Protein AF-A0A7C6DCY8-F1 (afdb_monomer)

Nearest PDB structures (foldseek):
  7qby-assembly1_A  TM=5.948E-01  e=2.430E+00  Homo sapiens
  4ttw-assembly1_A-2  TM=3.323E-01  e=8.206E-01  Chlamydomonas rein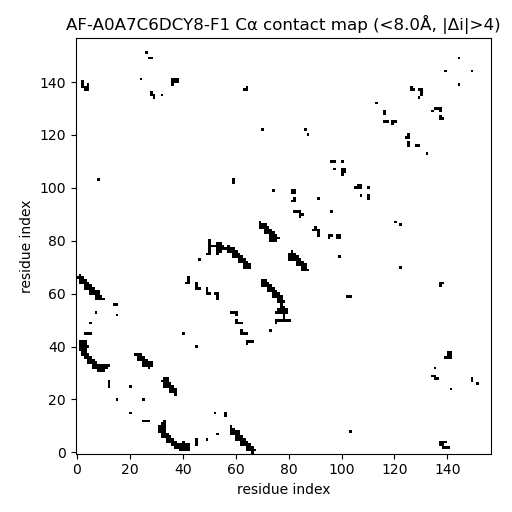hardtii
  4gfc-assembly1_B  TM=2.917E-01  e=1.109E+00  Caenorhabditis elegans
  4x6e-assembly1_A  TM=3.033E-01  e=2.430E+00  Homo sapiens
  5j1a-assembly1_A  TM=3.215E-01  e=2.742E+00  Homo sapiens

pLDDT: mean 82.47, std 14.05, range [31.89, 96.62]

Radius of gyration: 14.74 Å; Cα contacts (8 Å, |Δi|>4): 276; chains: 1; bounding box: 44×33×32 Å

Solvent-accessible surface area (backbone atoms only — not comparable to full-atom values): 8798 Å² total; per-residue (Å²): 131,38,51,14,32,36,36,30,46,79,43,54,76,83,65,54,54,68,76,54,63,76,74,30,52,73,47,74,66,43,94,46,27,26,31,42,33,35,88,73,26,43,68,65,52,42,54,52,50,34,26,53,47,6,40,75,62,65,30,47,19,43,31,30,29,42,40,102,87,46,39,37,42,35,32,18,37,65,50,37,78,64,31,63,40,43,63,99,47,98,70,67,49,71,69,31,52,52,51,51,31,60,74,67,72,42,64,74,80,48,52,63,57,55,51,58,47,73,69,48,84,50,64,69,62,34,49,53,54,48,22,64,72,71,59,39,83,58,80,61,48,79,64,57,45,61,76,69,64,59,85,80,76,83,79,81,129

Mean predicted aligned error: 6.25 Å

Sequence (157 aa):
MGAGIIHVYKASITDIPKEFRKRHFICKSSDDWVTLVDSFFTNLETQYYALRLSEIIDKPVLSFASTDRKSYLQMCEAGRRIAYIYYNAYSVTRRKLQLMLDKLEIDQSELKRLYRLLECEDVLKLTRMLEEFFGIPLIMDKQMYFDRGFKYRKIDY

Secondary structure (DSSP, 8-state):
--EEEEEEET--GGGS-HHHHTTSEEEEEETTEEEEEETT--HHHHHHHHHHHHHHH-S-EEEEEEETTEEEEEEEETTEEEEEEETTB----HHHHHHHHHHTT--GGGHHHHHHHHT---HHHHHHHHHHHHTS-SS--HHHHHHTT--------

Foldseek 3Di:
DKWKKKKWFQDDPVLFDVVQVVQFDWDAFDDGIIMTGDPDDDPVNNVQCQLVRQQSSQTKMWMWMDDPVWIKIWIYHNSDTLFIGIQPDPDTDLNSLCVVCVRNVHDPVCSVVLVVLSVDNDPVSSQVVVCVVSVGHRGDHPVRCVVVPRDDDPPDD

Structure (mmCIF, N/CA/C/O backbone):
data_AF-A0A7C6DCY8-F1
#
_entry.id   AF-A0A7C6DCY8-F1
#
loop_
_atom_site.group_PDB
_atom_site.id
_atom_site.type_symbol
_atom_site.label_atom_id
_atom_site.label_alt_id
_atom_site.label_comp_id
_atom_site.label_asym_id
_atom_site.label_entity_id
_atom_site.label_seq_id
_atom_site.pdbx_PDB_ins_code
_atom_site.Cartn_x
_atom_site.Cartn_y
_atom_site.Cartn_z
_atom_site.occupancy
_atom_site.B_iso_or_equiv
_atom_site.auth_seq_id
_atom_site.auth_comp_id
_atom_site.auth_asym_id
_atom_site.auth_atom_id
_atom_site.pdbx_PDB_model_num
ATOM 1 N N . MET A 1 1 ? -3.361 -2.006 -20.861 1.00 46.06 1 MET A N 1
ATOM 2 C CA . MET A 1 1 ? -4.330 -1.754 -19.764 1.00 46.06 1 MET A CA 1
ATOM 3 C C . MET A 1 1 ? -3.528 -1.665 -18.479 1.00 46.06 1 MET A C 1
ATOM 5 O O . MET A 1 1 ? -2.591 -2.436 -18.344 1.00 46.06 1 MET A O 1
ATOM 9 N N . GLY A 1 2 ? -3.812 -0.694 -17.607 1.00 55.41 2 GLY A N 1
ATOM 10 C CA . GLY A 1 2 ? -3.139 -0.593 -16.308 1.00 55.41 2 GLY A CA 1
ATOM 11 C C . GLY A 1 2 ? -3.881 -1.416 -15.263 1.00 55.41 2 GLY A C 1
ATOM 12 O O . GLY A 1 2 ? -5.105 -1.490 -15.321 1.00 55.41 2 GLY A O 1
ATOM 13 N N . ALA A 1 3 ? -3.149 -2.035 -14.343 1.00 68.19 3 ALA A N 1
ATOM 14 C CA . ALA A 1 3 ? -3.724 -2.677 -13.167 1.00 68.19 3 ALA A CA 1
ATOM 15 C C . ALA A 1 3 ? -3.390 -1.819 -11.945 1.00 68.19 3 ALA A C 1
ATOM 17 O O . ALA A 1 3 ? -2.232 -1.433 -11.748 1.00 68.19 3 ALA A O 1
ATOM 18 N N . GLY A 1 4 ? -4.411 -1.496 -11.155 1.00 81.38 4 GLY A N 1
ATOM 19 C CA . GLY A 1 4 ? -4.281 -0.759 -9.905 1.00 81.38 4 GLY A CA 1
ATOM 20 C C . GLY A 1 4 ? -4.811 -1.577 -8.739 1.00 81.38 4 GLY A C 1
ATOM 21 O O . GLY A 1 4 ? -5.718 -2.392 -8.896 1.00 81.38 4 GLY A O 1
ATOM 22 N N . ILE A 1 5 ? -4.247 -1.348 -7.562 1.00 89.38 5 ILE A N 1
ATOM 23 C CA . ILE A 1 5 ? -4.677 -1.991 -6.329 1.00 89.38 5 ILE A CA 1
ATOM 24 C C . ILE A 1 5 ? -4.515 -1.031 -5.156 1.00 89.38 5 ILE A C 1
ATOM 26 O O . ILE A 1 5 ? -3.596 -0.204 -5.115 1.00 89.38 5 ILE A O 1
ATOM 30 N N . ILE A 1 6 ? -5.438 -1.122 -4.204 1.00 93.56 6 ILE A N 1
ATOM 31 C CA . ILE A 1 6 ? -5.422 -0.317 -2.985 1.00 93.56 6 ILE A CA 1
ATOM 32 C C . ILE A 1 6 ? -5.503 -1.264 -1.797 1.00 93.56 6 ILE A C 1
ATOM 34 O O . ILE A 1 6 ? -6.399 -2.096 -1.721 1.00 93.56 6 ILE A O 1
ATOM 38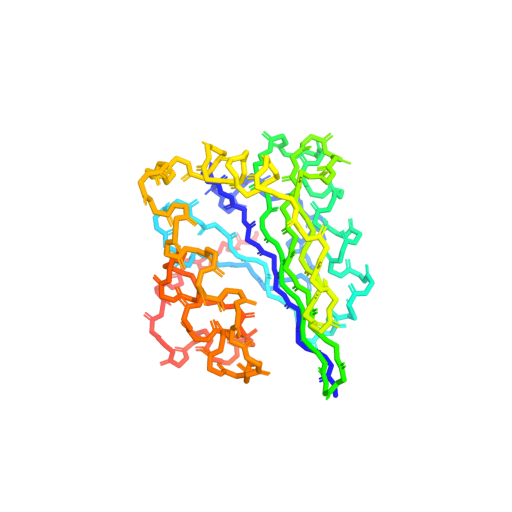 N N . HIS A 1 7 ? -4.596 -1.103 -0.849 1.00 94.75 7 HIS A N 1
ATOM 39 C CA . HIS A 1 7 ? -4.542 -1.841 0.399 1.00 94.75 7 HIS A CA 1
ATOM 40 C C . HIS A 1 7 ? -4.713 -0.889 1.570 1.00 94.75 7 HIS A C 1
ATOM 42 O O . HIS A 1 7 ? -4.116 0.184 1.615 1.00 94.75 7 HIS A O 1
ATOM 48 N N . VAL A 1 8 ? -5.506 -1.301 2.542 1.00 96.00 8 VAL A N 1
ATOM 49 C CA . VAL A 1 8 ? -5.764 -0.567 3.769 1.00 96.00 8 VAL A CA 1
ATOM 50 C C . VAL A 1 8 ? -5.200 -1.361 4.932 1.00 96.00 8 VAL A C 1
ATOM 52 O O . VAL A 1 8 ? -5.595 -2.511 5.141 1.00 96.00 8 VAL A O 1
ATOM 55 N N . TYR A 1 9 ? -4.293 -0.734 5.675 1.00 96.12 9 TYR A N 1
ATOM 56 C CA . TYR A 1 9 ? -3.625 -1.335 6.819 1.00 96.12 9 TYR A CA 1
ATOM 57 C C . TYR A 1 9 ? -4.491 -1.256 8.084 1.00 96.12 9 TYR A C 1
ATOM 59 O O . TYR A 1 9 ? -5.198 -0.272 8.313 1.00 96.12 9 TYR A O 1
ATOM 67 N N . LYS A 1 10 ? -4.446 -2.315 8.898 1.00 93.88 10 LYS A N 1
ATOM 68 C CA . LYS A 1 10 ? -5.237 -2.539 10.117 1.00 93.88 10 LYS A CA 1
ATOM 69 C C . LYS A 1 10 ? -6.724 -2.242 9.947 1.00 93.88 10 LYS A C 1
ATOM 71 O O . LYS A 1 10 ? -7.369 -1.661 10.824 1.00 93.88 10 LYS A O 1
ATOM 76 N N . ALA A 1 11 ? -7.283 -2.631 8.807 1.00 91.25 11 ALA A N 1
ATOM 77 C CA . ALA A 1 11 ? -8.694 -2.448 8.499 1.00 91.25 11 ALA A CA 1
ATOM 78 C C . ALA A 1 11 ? -9.483 -3.754 8.494 1.00 91.25 11 ALA A C 1
ATOM 80 O O . ALA A 1 11 ? -8.963 -4.841 8.255 1.00 91.25 11 ALA A O 1
ATOM 81 N N . SER A 1 12 ? -10.781 -3.616 8.725 1.00 89.38 12 SER A N 1
ATOM 82 C CA . SER A 1 12 ? -11.790 -4.627 8.458 1.00 89.38 12 SER A CA 1
ATOM 83 C C . SER A 1 12 ? -12.522 -4.293 7.154 1.00 89.38 12 SER A C 1
ATOM 85 O O . SER A 1 12 ? -12.620 -3.132 6.756 1.00 89.38 12 SER A O 1
ATOM 87 N N . ILE A 1 13 ? -13.088 -5.298 6.477 1.00 87.50 13 ILE A N 1
ATOM 88 C CA . ILE A 1 13 ? -13.892 -5.064 5.260 1.00 87.50 13 ILE A CA 1
ATOM 89 C C . ILE A 1 13 ? -15.075 -4.125 5.559 1.00 87.50 13 ILE A C 1
ATOM 91 O O . ILE A 1 13 ? -15.501 -3.354 4.697 1.00 87.50 13 ILE A O 1
ATOM 95 N N . THR A 1 14 ? -15.599 -4.167 6.787 1.00 89.00 14 THR A N 1
ATOM 96 C CA . THR A 1 14 ? -16.699 -3.310 7.236 1.00 89.00 14 THR A CA 1
ATOM 97 C C . THR A 1 14 ? -16.309 -1.843 7.391 1.00 89.00 14 THR A C 1
ATOM 99 O O . THR A 1 14 ? -17.194 -0.998 7.263 1.00 89.00 14 THR A O 1
ATOM 102 N N . ASP A 1 15 ? -15.019 -1.539 7.568 1.00 90.12 15 ASP A N 1
ATOM 103 C CA . ASP A 1 15 ? -14.512 -0.161 7.629 1.00 90.12 15 ASP A CA 1
ATOM 104 C C . ASP A 1 15 ? -14.586 0.527 6.260 1.00 90.12 15 ASP A C 1
ATOM 106 O O . ASP A 1 15 ? -14.642 1.752 6.174 1.00 90.12 15 ASP A O 1
ATOM 110 N N . ILE A 1 16 ? -14.605 -0.247 5.166 1.00 92.06 16 ILE A N 1
ATOM 111 C CA . ILE A 1 16 ? -14.609 0.317 3.819 1.00 92.06 16 ILE A CA 1
ATOM 112 C C . ILE A 1 16 ? -15.991 0.922 3.501 1.00 92.06 16 ILE A C 1
ATOM 114 O O . ILE A 1 16 ? -17.015 0.219 3.582 1.00 92.06 16 ILE A O 1
ATOM 118 N N . PRO A 1 17 ? -16.076 2.204 3.091 1.00 90.94 17 PRO A N 1
ATOM 119 C CA . PRO A 1 17 ? -17.356 2.853 2.830 1.00 90.94 17 PRO A CA 1
ATOM 120 C C . PRO A 1 17 ? -18.139 2.155 1.713 1.00 90.94 17 PRO A C 1
ATOM 122 O O . PRO A 1 17 ? -17.570 1.654 0.740 1.00 90.94 17 PRO A O 1
ATOM 125 N N . LYS A 1 18 ? -19.474 2.122 1.837 1.00 86.81 18 LYS A N 1
ATOM 126 C CA . LYS A 1 18 ? -20.359 1.390 0.906 1.00 86.81 18 LYS A CA 1
ATOM 127 C C . LYS A 1 18 ? -20.157 1.798 -0.558 1.00 86.81 18 LYS A C 1
ATOM 129 O O . LYS A 1 18 ? -20.273 0.952 -1.436 1.00 86.81 18 LYS A O 1
ATOM 134 N N . GLU A 1 19 ? -19.850 3.065 -0.826 1.00 86.38 19 GLU A N 1
ATOM 135 C CA . GLU A 1 19 ? -19.557 3.566 -2.177 1.00 86.38 19 GLU A CA 1
ATOM 136 C C . GLU A 1 19 ? -18.368 2.864 -2.847 1.00 86.38 19 GLU A C 1
ATOM 138 O O . GLU A 1 19 ? -18.437 2.564 -4.037 1.00 86.38 19 GLU A O 1
ATOM 143 N N . PHE A 1 20 ? -17.324 2.520 -2.086 1.00 85.06 20 PHE A N 1
ATOM 144 C CA . PHE A 1 20 ? -16.189 1.757 -2.594 1.00 85.06 20 PHE A CA 1
ATOM 145 C C . PHE A 1 20 ? -16.574 0.288 -2.784 1.00 85.06 20 PHE A C 1
ATOM 147 O O . PHE A 1 20 ? -16.259 -0.292 -3.818 1.00 85.06 20 PHE A O 1
ATOM 154 N N . ARG A 1 21 ? -17.340 -0.303 -1.860 1.00 79.88 21 ARG A N 1
ATOM 155 C CA . ARG A 1 21 ? -17.771 -1.713 -1.964 1.00 79.88 21 ARG A CA 1
ATOM 156 C C . ARG A 1 21 ? -18.653 -2.015 -3.176 1.00 79.88 21 ARG A C 1
ATOM 158 O O . ARG A 1 21 ? -18.681 -3.146 -3.638 1.00 79.88 21 ARG A O 1
ATOM 165 N N . LYS A 1 22 ? -19.378 -1.017 -3.690 1.00 78.69 22 LYS A N 1
ATOM 166 C CA . LYS A 1 22 ? -20.221 -1.167 -4.888 1.00 78.69 22 LYS A CA 1
ATOM 167 C C . LYS A 1 22 ? -19.428 -1.205 -6.194 1.00 78.69 22 LYS A C 1
ATOM 169 O O . LYS A 1 22 ? -19.943 -1.708 -7.186 1.00 78.69 22 LYS A O 1
ATOM 174 N N . ARG A 1 23 ? -18.234 -0.612 -6.208 1.00 75.25 23 ARG A N 1
ATOM 175 C CA . ARG A 1 23 ? -17.417 -0.443 -7.419 1.00 75.25 23 ARG A CA 1
ATOM 176 C C . ARG A 1 23 ? -16.272 -1.441 -7.492 1.00 75.25 23 ARG A C 1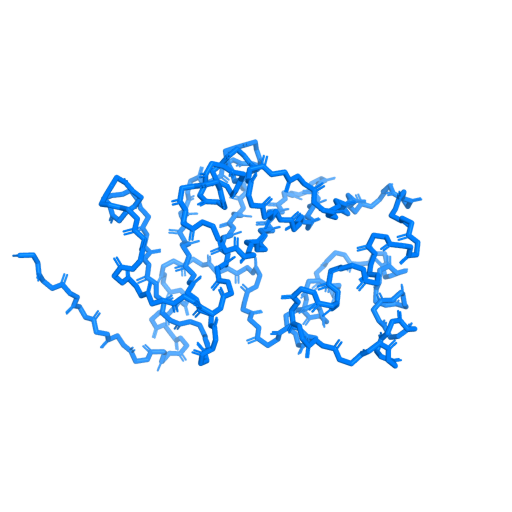
ATOM 178 O O . ARG A 1 23 ? -15.965 -1.925 -8.570 1.00 75.25 23 ARG A O 1
ATOM 185 N N . HIS A 1 24 ? -15.698 -1.777 -6.344 1.00 80.81 24 HIS A N 1
ATOM 186 C CA . HIS A 1 24 ? -14.474 -2.558 -6.265 1.00 80.81 24 HIS A CA 1
ATOM 187 C C . HIS A 1 24 ? -14.768 -3.951 -5.714 1.00 80.81 24 HIS A C 1
ATOM 189 O O . HIS A 1 24 ? -15.630 -4.132 -4.850 1.00 80.81 24 HIS A O 1
ATOM 195 N N . PHE A 1 25 ? -14.001 -4.935 -6.168 1.00 83.38 25 PHE A N 1
ATOM 196 C CA . PHE A 1 25 ? -13.907 -6.204 -5.465 1.00 83.38 25 PHE A CA 1
ATOM 197 C C . PHE A 1 25 ? -13.068 -5.999 -4.201 1.00 83.38 25 PHE A C 1
ATOM 199 O O . PHE A 1 25 ? -11.996 -5.409 -4.266 1.00 83.38 25 PHE A O 1
ATOM 206 N N . ILE A 1 26 ? -13.551 -6.453 -3.043 1.00 86.12 26 ILE A N 1
ATOM 207 C CA . ILE A 1 26 ? -12.878 -6.215 -1.759 1.00 86.12 26 ILE A CA 1
ATOM 208 C C . ILE A 1 26 ? -12.632 -7.531 -1.053 1.00 86.12 26 ILE A C 1
ATOM 210 O O . ILE A 1 26 ? -13.542 -8.347 -0.901 1.00 86.12 26 ILE A O 1
ATOM 214 N N . CYS A 1 27 ? -11.404 -7.713 -0.589 1.00 84.75 27 CYS A N 1
ATOM 215 C CA . CYS A 1 27 ? -10.967 -8.942 0.042 1.00 84.75 27 CYS A CA 1
ATOM 216 C C . CYS A 1 27 ? -9.954 -8.701 1.159 1.00 84.75 27 CYS A C 1
ATOM 218 O O . CYS A 1 27 ? -9.270 -7.683 1.190 1.00 84.75 27 CYS A O 1
ATOM 220 N N . LYS A 1 28 ? -9.812 -9.677 2.056 1.00 84.88 28 LYS A N 1
ATOM 221 C CA . LYS A 1 28 ? -8.696 -9.723 3.006 1.00 84.88 28 LYS A CA 1
ATOM 222 C C . LYS A 1 28 ? -7.485 -10.341 2.296 1.00 84.88 28 LYS A C 1
ATOM 224 O O . LYS A 1 28 ? -7.610 -11.453 1.784 1.00 84.88 28 LYS A O 1
ATOM 229 N N . SER A 1 29 ? -6.367 -9.619 2.212 1.00 74.81 29 SER A N 1
ATOM 230 C CA . SER A 1 29 ? -5.124 -10.117 1.586 1.00 74.81 29 SER A CA 1
ATOM 231 C C . SER A 1 29 ? -4.171 -10.752 2.594 1.00 74.81 29 SER A C 1
ATOM 233 O O . SER A 1 29 ? -3.457 -11.687 2.252 1.00 74.81 29 SER A O 1
ATOM 235 N N . SER A 1 30 ? -4.185 -10.268 3.833 1.00 80.94 30 SER A N 1
ATOM 236 C CA . SER A 1 30 ? -3.471 -10.828 4.985 1.00 80.94 30 SER A CA 1
ATOM 237 C C . SER A 1 30 ? -4.112 -10.296 6.269 1.00 80.94 30 SER A C 1
ATOM 239 O O . SER A 1 30 ? -5.123 -9.591 6.198 1.00 80.94 30 SER A O 1
ATOM 241 N N . ASP A 1 31 ? -3.599 -10.663 7.446 1.00 82.31 31 ASP A N 1
ATOM 242 C CA . ASP A 1 31 ? -4.311 -10.389 8.696 1.00 82.31 31 ASP A CA 1
ATOM 243 C C . ASP A 1 31 ? -4.565 -8.911 8.977 1.00 82.31 31 ASP A C 1
ATOM 245 O O . ASP A 1 31 ? -5.673 -8.571 9.404 1.00 82.31 31 ASP A O 1
ATOM 249 N N . ASP A 1 32 ? -3.613 -8.062 8.605 1.00 90.00 32 ASP A N 1
ATOM 250 C CA . ASP A 1 32 ? -3.686 -6.616 8.788 1.00 90.00 32 ASP A CA 1
ATOM 251 C C . ASP A 1 32 ? -4.158 -5.859 7.543 1.00 90.00 32 ASP A C 1
ATOM 253 O O . ASP A 1 32 ? -4.244 -4.635 7.577 1.00 90.00 32 ASP A O 1
ATOM 257 N N . TRP A 1 33 ? -4.468 -6.536 6.434 1.00 92.12 33 TRP A N 1
ATOM 258 C CA . TRP A 1 33 ? -4.698 -5.856 5.160 1.00 92.12 33 TRP A CA 1
ATOM 259 C C . TRP A 1 33 ? -6.043 -6.189 4.520 1.00 92.12 33 TRP A C 1
ATOM 261 O O . TRP A 1 33 ? -6.368 -7.342 4.210 1.00 92.12 33 TRP A O 1
ATOM 271 N N . VAL A 1 34 ? -6.796 -5.129 4.225 1.00 93.12 34 VAL A N 1
ATOM 272 C CA . VAL A 1 34 ? -7.964 -5.168 3.340 1.00 93.12 34 VAL A CA 1
ATOM 273 C C . VAL A 1 34 ? -7.575 -4.590 1.995 1.00 93.12 34 VAL A C 1
ATOM 275 O O . VAL A 1 34 ? -7.002 -3.513 1.914 1.00 93.12 34 VAL A O 1
ATOM 278 N N . THR A 1 35 ? -7.912 -5.295 0.931 1.00 91.62 35 THR A N 1
ATOM 279 C CA . THR A 1 35 ? -7.533 -4.963 -0.435 1.00 91.62 35 THR A CA 1
ATOM 280 C C . THR A 1 35 ? -8.766 -4.652 -1.262 1.00 91.62 35 THR A C 1
ATOM 282 O O . THR A 1 35 ? -9.743 -5.397 -1.220 1.00 91.62 35 THR A O 1
ATOM 285 N N . LEU A 1 36 ? -8.704 -3.565 -2.023 1.00 90.81 36 LEU A N 1
ATOM 286 C CA . LEU A 1 36 ? -9.663 -3.178 -3.042 1.00 90.81 36 LEU A CA 1
ATOM 287 C C . LEU A 1 36 ? -9.011 -3.422 -4.407 1.00 90.81 36 LEU A C 1
ATOM 289 O O . LEU A 1 36 ? -7.970 -2.843 -4.727 1.00 90.81 36 LEU A O 1
ATOM 293 N N . VAL A 1 37 ? -9.647 -4.276 -5.198 1.00 84.12 37 VAL A N 1
ATOM 294 C CA . VAL A 1 37 ? -9.247 -4.657 -6.551 1.00 84.12 37 VAL A CA 1
ATOM 295 C C . VAL A 1 37 ? -10.255 -4.093 -7.541 1.00 84.12 37 VAL A C 1
ATOM 297 O O . VAL A 1 37 ? -11.465 -4.283 -7.381 1.00 84.12 37 VAL A O 1
ATOM 300 N N . ASP A 1 38 ? -9.756 -3.451 -8.592 1.00 74.94 38 ASP A N 1
ATOM 301 C CA . ASP A 1 38 ? -10.562 -3.030 -9.734 1.00 74.94 38 ASP A CA 1
ATOM 302 C C . ASP A 1 38 ? -9.842 -3.355 -11.035 1.00 74.94 38 ASP A C 1
ATOM 304 O O . ASP A 1 38 ? -8.685 -2.988 -11.240 1.00 74.94 38 ASP A O 1
ATOM 308 N N . SER A 1 39 ? -10.557 -4.020 -11.933 1.00 61.56 39 SER A N 1
ATOM 309 C CA . SER A 1 39 ? -10.107 -4.319 -13.290 1.00 61.56 39 SER A CA 1
ATOM 310 C C . SER A 1 39 ? -9.982 -3.074 -14.185 1.00 61.56 39 SER A C 1
ATOM 312 O O . SER A 1 39 ? -9.432 -3.183 -15.279 1.00 61.56 39 SER A O 1
ATOM 314 N N . PHE A 1 40 ? -10.466 -1.905 -13.748 1.00 60.94 40 PHE A N 1
ATOM 315 C CA . PHE A 1 40 ? -10.494 -0.671 -14.542 1.00 60.94 40 PHE A CA 1
ATOM 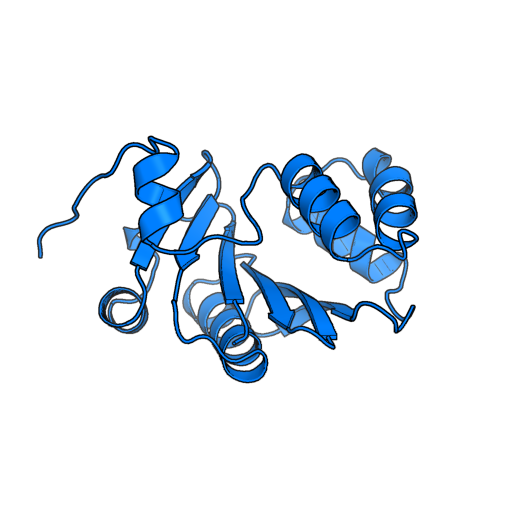316 C C . PHE A 1 40 ? -9.715 0.497 -13.950 1.00 60.94 40 PHE A C 1
ATOM 318 O O . PHE A 1 40 ? -9.741 1.577 -14.536 1.00 60.94 40 PHE A O 1
ATOM 325 N N . PHE A 1 41 ? -9.013 0.312 -12.832 1.00 67.50 41 PHE A N 1
ATOM 326 C CA . PHE A 1 41 ? -8.253 1.399 -12.234 1.00 67.50 41 PHE A CA 1
ATOM 327 C C . PHE A 1 41 ? -7.251 2.003 -13.226 1.00 67.50 41 PHE A C 1
ATOM 329 O O . PHE A 1 41 ? -6.225 1.404 -13.562 1.00 67.50 41 PHE A O 1
ATOM 336 N N . THR A 1 42 ? -7.498 3.242 -13.650 1.00 70.56 42 THR A N 1
ATOM 337 C CA . THR A 1 42 ? -6.424 4.049 -14.223 1.00 70.56 42 THR A CA 1
ATOM 338 C C . THR A 1 42 ? -5.455 4.458 -13.113 1.00 70.56 42 THR A C 1
ATOM 340 O O . THR A 1 42 ? -5.831 4.612 -11.950 1.00 70.56 42 THR A O 1
ATOM 343 N N . ASN A 1 43 ? -4.191 4.709 -13.465 1.00 73.62 43 ASN A N 1
ATOM 344 C CA . ASN A 1 43 ? -3.187 5.179 -12.501 1.00 73.62 43 ASN A CA 1
ATOM 345 C C . ASN A 1 43 ? -3.638 6.422 -11.712 1.00 73.62 43 ASN A C 1
ATOM 347 O O . ASN A 1 43 ? -3.252 6.585 -10.561 1.00 73.62 43 ASN A O 1
ATOM 351 N N . LEU A 1 44 ? -4.422 7.316 -12.323 1.00 80.81 44 LEU A N 1
ATOM 352 C CA . LEU A 1 44 ? -4.919 8.527 -11.663 1.00 80.81 44 LEU A CA 1
ATOM 353 C C . LEU A 1 44 ? -6.053 8.222 -10.682 1.00 80.81 44 LEU A C 1
ATOM 355 O O . LEU A 1 44 ? -6.073 8.774 -9.582 1.00 80.81 44 LEU A O 1
ATOM 359 N N . GLU A 1 45 ? -6.964 7.328 -11.054 1.00 86.12 45 GLU A N 1
ATOM 360 C CA . GLU A 1 45 ? -8.065 6.913 -10.188 1.00 86.12 45 GLU A CA 1
ATOM 361 C C . GLU A 1 45 ? -7.550 6.220 -8.938 1.00 86.12 45 GLU A C 1
ATOM 363 O O . GLU A 1 45 ? -7.908 6.630 -7.837 1.00 86.12 45 GLU A O 1
ATOM 368 N N . THR A 1 46 ? -6.649 5.247 -9.078 1.00 87.44 46 THR A N 1
ATOM 369 C CA . THR A 1 46 ? -6.041 4.572 -7.925 1.00 87.44 46 THR A CA 1
ATOM 370 C C . THR A 1 46 ? -5.391 5.579 -6.975 1.00 87.44 46 THR A C 1
ATOM 372 O O . THR A 1 46 ? -5.524 5.454 -5.756 1.00 87.44 46 THR A O 1
ATOM 375 N N . GLN A 1 47 ? -4.734 6.620 -7.510 1.00 88.12 47 GLN A N 1
ATOM 376 C CA . GLN A 1 47 ? -4.135 7.657 -6.672 1.00 88.12 47 GLN A CA 1
ATOM 377 C C . GLN A 1 47 ? -5.165 8.449 -5.872 1.00 88.12 47 GLN A C 1
ATOM 379 O O . GLN A 1 47 ? -5.001 8.635 -4.663 1.00 88.12 47 GLN A O 1
ATOM 384 N N . TYR A 1 48 ? -6.202 8.919 -6.561 1.00 90.69 48 TYR A N 1
ATOM 385 C CA . TYR A 1 48 ? -7.278 9.711 -5.983 1.00 90.69 48 TYR A CA 1
ATOM 386 C C . TYR A 1 48 ? -8.079 8.913 -4.948 1.00 90.69 48 TYR A C 1
ATOM 388 O O . TYR A 1 48 ? -8.325 9.395 -3.842 1.00 90.69 48 TYR A O 1
ATOM 396 N N . TYR A 1 49 ? -8.442 7.674 -5.276 1.00 91.62 49 TYR A N 1
ATOM 397 C CA . TYR A 1 49 ? -9.226 6.819 -4.396 1.00 91.62 49 TYR A CA 1
AT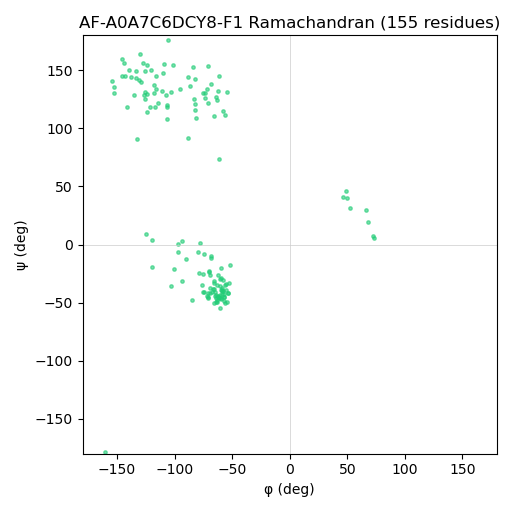OM 398 C C . TYR A 1 49 ? -8.464 6.429 -3.137 1.00 91.62 49 TYR A C 1
ATOM 400 O O . TYR A 1 49 ? -9.070 6.425 -2.073 1.00 91.62 49 TYR A O 1
ATOM 408 N N . ALA A 1 50 ? -7.157 6.170 -3.212 1.00 93.81 50 ALA A N 1
ATOM 409 C CA . ALA A 1 50 ? -6.365 5.883 -2.019 1.00 93.81 50 ALA A CA 1
ATOM 410 C C . ALA A 1 50 ? -6.283 7.089 -1.067 1.00 93.81 50 ALA A C 1
ATOM 412 O O . ALA A 1 50 ? -6.440 6.920 0.142 1.00 93.81 50 ALA A O 1
ATOM 413 N N . LEU A 1 51 ? -6.112 8.307 -1.601 1.00 95.19 51 LEU A N 1
ATOM 414 C CA . LEU A 1 51 ? -6.138 9.538 -0.803 1.00 95.19 51 LEU A CA 1
ATOM 415 C C . LEU A 1 51 ? -7.491 9.719 -0.115 1.00 95.19 51 LEU A C 1
ATOM 417 O O . LEU A 1 51 ? -7.545 9.798 1.111 1.00 95.19 51 LEU A O 1
ATOM 421 N N . ARG A 1 52 ? -8.578 9.702 -0.894 1.00 95.06 52 ARG A N 1
ATOM 422 C CA . ARG A 1 52 ? -9.941 9.849 -0.373 1.00 95.06 52 ARG A CA 1
ATOM 423 C C . ARG A 1 52 ? -10.281 8.763 0.644 1.00 95.06 52 ARG A C 1
ATOM 425 O O . ARG A 1 52 ? -10.879 9.050 1.674 1.00 95.06 52 ARG A O 1
ATOM 432 N N . LEU A 1 53 ? -9.904 7.517 0.370 1.00 94.75 53 LEU A N 1
ATOM 433 C CA . LEU A 1 53 ? -10.159 6.410 1.281 1.00 94.75 53 LEU A CA 1
ATOM 434 C C . LEU A 1 53 ? -9.422 6.629 2.604 1.00 94.75 53 LEU A C 1
ATOM 436 O O . LEU A 1 53 ? -10.064 6.546 3.644 1.00 94.75 53 LEU A O 1
ATOM 440 N N . SER A 1 54 ? -8.133 6.991 2.561 1.00 96.38 54 SER A N 1
ATOM 441 C CA . SER A 1 54 ? -7.328 7.273 3.760 1.00 96.38 54 SER A CA 1
ATOM 442 C C . SER A 1 54 ? -7.869 8.428 4.607 1.00 96.38 54 SER A C 1
ATOM 444 O O . SER A 1 54 ? -7.678 8.430 5.816 1.00 96.38 54 SER A O 1
ATOM 446 N N . GLU A 1 55 ? -8.537 9.403 3.984 1.00 96.25 55 GLU A N 1
ATOM 447 C CA . GLU A 1 55 ? -9.206 10.512 4.672 1.00 96.25 55 GLU A CA 1
ATOM 448 C C . GLU A 1 55 ? -10.461 10.040 5.408 1.00 96.25 55 GLU A C 1
ATOM 450 O O . GLU A 1 55 ? -10.661 10.374 6.569 1.00 96.25 55 GLU A O 1
ATOM 455 N N . ILE A 1 56 ? -11.294 9.239 4.740 1.00 95.50 56 ILE A N 1
ATOM 456 C CA . ILE A 1 56 ? -12.594 8.819 5.275 1.00 95.50 56 ILE A CA 1
ATOM 457 C C . ILE A 1 56 ? -12.439 7.836 6.434 1.00 95.50 56 ILE A C 1
ATOM 459 O O . ILE A 1 56 ? -13.192 7.905 7.401 1.00 95.50 56 ILE A O 1
ATOM 463 N N . ILE A 1 57 ? -11.514 6.884 6.310 1.00 94.06 57 ILE A N 1
ATOM 464 C CA . ILE A 1 57 ? -11.377 5.797 7.289 1.00 94.06 57 ILE A CA 1
ATOM 465 C C . ILE A 1 57 ? -10.290 6.060 8.331 1.00 94.06 57 ILE A C 1
ATOM 467 O O . ILE A 1 57 ? -10.149 5.247 9.238 1.00 94.06 57 ILE A O 1
ATOM 471 N N . ASP A 1 58 ? -9.519 7.140 8.169 1.00 92.50 58 ASP A N 1
ATOM 472 C CA . ASP A 1 58 ? -8.386 7.519 9.022 1.00 92.50 58 ASP A CA 1
ATOM 473 C C . ASP A 1 58 ? -7.406 6.359 9.279 1.00 92.50 58 ASP A C 1
ATOM 475 O O . ASP A 1 58 ? -7.009 6.062 10.405 1.00 92.50 58 ASP A O 1
ATOM 479 N N . LYS A 1 59 ? -7.051 5.640 8.205 1.00 94.56 59 LYS A N 1
ATOM 480 C CA . LYS A 1 59 ? -6.081 4.536 8.249 1.00 94.56 59 LYS A CA 1
ATOM 481 C C . LYS A 1 59 ? -4.986 4.707 7.208 1.00 94.56 59 LYS A C 1
ATOM 483 O O . LYS A 1 59 ? -5.216 5.345 6.173 1.00 94.56 59 LYS A O 1
ATOM 488 N N . PRO A 1 60 ? -3.815 4.092 7.437 1.00 96.31 60 PRO A N 1
ATOM 489 C CA . PRO A 1 60 ? -2.770 4.037 6.435 1.00 96.31 60 PRO A CA 1
ATOM 490 C C . PRO A 1 60 ? -3.240 3.222 5.215 1.00 96.31 60 PRO A C 1
ATOM 492 O O . PRO A 1 60 ? -3.700 2.085 5.337 1.00 96.31 60 PRO A O 1
ATOM 495 N N . VAL A 1 61 ? -3.125 3.808 4.026 1.00 96.62 61 VAL A N 1
ATOM 496 C CA . VAL A 1 61 ? -3.518 3.213 2.744 1.00 96.62 61 VAL A CA 1
ATOM 497 C C . VAL A 1 61 ? -2.307 3.148 1.824 1.00 96.62 61 VAL A C 1
ATOM 499 O O . VAL A 1 61 ? -1.762 4.182 1.434 1.00 96.62 61 VAL A O 1
ATOM 502 N N . LEU A 1 62 ? -1.916 1.938 1.435 1.00 95.00 62 LEU A N 1
ATOM 503 C CA . LEU A 1 62 ? -0.902 1.694 0.417 1.00 95.00 62 LEU A CA 1
ATOM 504 C C . LEU A 1 62 ? -1.605 1.469 -0.919 1.00 95.00 62 LEU A C 1
ATOM 506 O O . LEU A 1 62 ? -2.560 0.709 -1.001 1.00 95.00 62 LEU A O 1
ATOM 510 N N . SER A 1 63 ? -1.150 2.099 -1.991 1.00 92.88 63 SER A N 1
ATOM 511 C CA . SER A 1 63 ? -1.681 1.803 -3.321 1.00 92.88 63 SER A CA 1
ATOM 512 C C . SER A 1 63 ? -0.579 1.721 -4.347 1.00 92.88 63 SER A C 1
ATOM 514 O O . SER A 1 63 ? 0.408 2.459 -4.296 1.00 92.88 63 SER A O 1
ATOM 516 N N . PHE A 1 64 ? -0.779 0.812 -5.284 1.00 89.75 64 PHE A N 1
ATOM 517 C CA . PHE A 1 64 ? 0.135 0.541 -6.369 1.00 89.75 64 PHE A CA 1
ATOM 518 C C . PHE A 1 64 ? -0.651 0.571 -7.668 1.00 89.75 64 PHE A C 1
ATOM 520 O O . PHE A 1 64 ? -1.781 0.088 -7.736 1.00 89.75 64 PHE A O 1
ATOM 527 N N . ALA A 1 65 ? -0.062 1.144 -8.707 1.00 85.25 65 ALA A N 1
ATOM 528 C CA . ALA A 1 65 ? -0.554 0.907 -10.051 1.00 85.25 65 ALA A CA 1
ATOM 529 C C . ALA A 1 65 ? 0.607 0.836 -11.026 1.00 85.25 65 ALA A C 1
ATOM 531 O O . ALA A 1 65 ? 1.604 1.555 -10.893 1.00 85.25 65 ALA A O 1
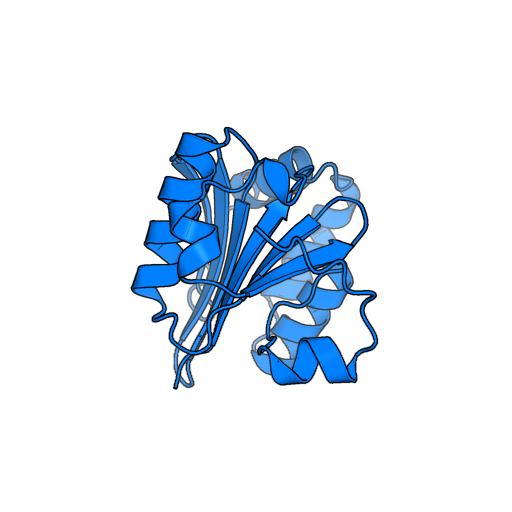ATOM 532 N N . SER A 1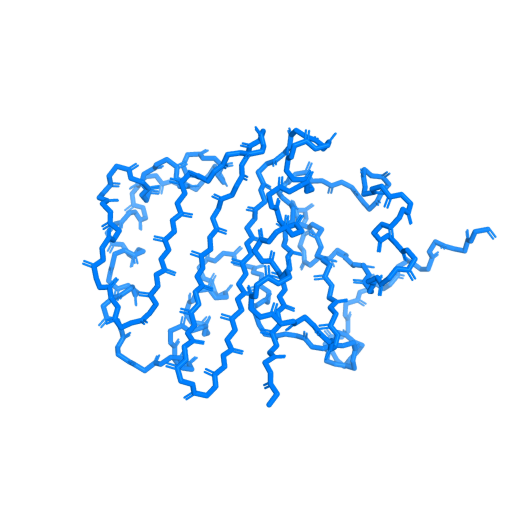 66 ? 0.447 -0.027 -12.021 1.00 76.81 66 SER A N 1
ATOM 533 C CA . SER A 1 66 ? 1.428 -0.246 -13.067 1.00 76.81 66 SER A CA 1
ATOM 534 C C . SER A 1 66 ? 0.779 -0.185 -14.442 1.00 76.81 66 SER A C 1
ATOM 536 O O . SER A 1 66 ? -0.337 -0.648 -14.670 1.00 76.81 66 SER A O 1
ATOM 538 N N . THR A 1 67 ? 1.515 0.415 -15.366 1.00 72.94 67 THR A N 1
ATOM 539 C CA . THR A 1 67 ? 1.265 0.431 -16.805 1.00 72.94 67 THR A CA 1
ATOM 540 C C . THR A 1 67 ? 2.556 0.043 -17.504 1.00 72.94 67 THR A C 1
ATOM 542 O O . THR A 1 67 ? 3.633 0.213 -16.933 1.00 72.94 67 THR A O 1
ATOM 545 N N . ASP A 1 68 ? 2.463 -0.322 -18.780 1.00 65.62 68 ASP A N 1
ATOM 546 C CA . ASP A 1 68 ? 3.600 -0.687 -19.639 1.00 65.62 68 ASP A CA 1
ATOM 547 C C . ASP A 1 68 ? 4.744 0.350 -19.657 1.00 65.62 68 ASP A C 1
ATOM 549 O O . ASP A 1 68 ? 5.853 0.048 -20.085 1.00 65.62 68 ASP A O 1
ATOM 553 N N . ARG A 1 69 ? 4.489 1.594 -19.225 1.00 66.12 69 ARG A N 1
ATOM 554 C CA . ARG A 1 69 ? 5.465 2.697 -19.232 1.00 66.12 69 ARG A CA 1
ATOM 555 C C . ARG A 1 69 ? 5.775 3.286 -17.859 1.00 66.12 69 ARG A C 1
ATOM 557 O O . ARG A 1 69 ? 6.734 4.046 -17.736 1.00 66.12 69 ARG A O 1
ATOM 564 N N . LYS A 1 70 ? 4.912 3.067 -16.865 1.00 74.38 70 LYS A N 1
ATOM 565 C CA . LYS A 1 70 ? 4.922 3.804 -15.593 1.00 74.38 70 LYS A CA 1
ATOM 566 C C . LYS A 1 70 ? 4.334 2.949 -14.491 1.00 74.38 70 LYS A C 1
ATOM 568 O O . LYS A 1 70 ? 3.198 2.495 -14.622 1.00 74.38 70 LYS A O 1
ATOM 573 N N . SER A 1 71 ? 5.043 2.866 -13.380 1.00 79.00 71 SER A N 1
ATOM 574 C CA . SER A 1 71 ? 4.525 2.286 -12.150 1.00 79.00 71 SER A CA 1
ATOM 575 C C . SER A 1 71 ? 4.652 3.323 -11.041 1.00 79.00 71 SER A C 1
ATOM 577 O O . SER A 1 71 ? 5.557 4.166 -11.073 1.00 79.00 71 SER A O 1
ATOM 579 N N . TYR A 1 72 ? 3.812 3.236 -10.020 1.00 85.38 72 TYR A N 1
ATOM 580 C CA . TYR A 1 72 ? 4.047 3.955 -8.776 1.00 85.38 72 TYR A CA 1
ATOM 581 C C . TYR A 1 72 ? 3.588 3.133 -7.574 1.00 85.38 72 TYR A C 1
ATOM 583 O O . TYR A 1 72 ? 2.698 2.292 -7.679 1.00 85.38 72 TYR A O 1
ATOM 591 N N . LEU A 1 73 ? 4.183 3.438 -6.427 1.00 89.00 73 LEU A N 1
ATOM 592 C CA . LEU A 1 73 ? 3.753 2.996 -5.110 1.00 89.00 73 LEU A CA 1
ATOM 593 C C . LEU A 1 73 ? 3.543 4.244 -4.254 1.00 89.00 73 LEU A C 1
ATOM 595 O O . LEU A 1 73 ? 4.413 5.115 -4.196 1.00 89.00 73 LEU A O 1
ATOM 599 N N . GLN A 1 74 ? 2.397 4.370 -3.599 1.00 91.44 74 GLN A N 1
ATOM 600 C CA . GLN A 1 74 ? 2.138 5.491 -2.703 1.00 91.44 74 GLN A CA 1
ATOM 601 C C . GLN A 1 74 ? 1.540 5.032 -1.384 1.00 91.44 74 GLN A C 1
ATOM 603 O O . GLN A 1 74 ? 0.775 4.072 -1.345 1.00 91.44 74 GLN A O 1
ATOM 608 N N . MET A 1 75 ? 1.847 5.789 -0.337 1.00 94.06 75 MET A N 1
ATOM 609 C CA . MET A 1 75 ? 1.272 5.636 0.989 1.00 94.06 75 MET A CA 1
ATOM 610 C C . MET A 1 75 ? 0.518 6.909 1.364 1.00 94.06 75 MET A C 1
ATOM 612 O O . MET A 1 75 ? 1.067 8.014 1.249 1.00 94.06 75 MET A O 1
ATOM 616 N N . CYS A 1 76 ? -0.719 6.758 1.819 1.00 95.56 76 CYS A N 1
ATOM 617 C CA . CYS A 1 76 ? -1.599 7.839 2.242 1.00 95.56 76 CYS A CA 1
ATOM 618 C C . CYS A 1 76 ? -2.120 7.598 3.661 1.00 95.56 76 CYS A C 1
ATOM 620 O O . CYS A 1 76 ? -2.289 6.458 4.072 1.00 95.56 76 CYS A O 1
ATOM 622 N N . GLU A 1 77 ? -2.381 8.665 4.403 1.00 94.75 77 GLU A N 1
ATOM 623 C CA . GLU A 1 77 ? -3.038 8.631 5.714 1.00 94.75 77 GLU A CA 1
ATOM 624 C C . GLU A 1 77 ? -3.714 9.985 5.934 1.00 94.75 77 GLU A C 1
ATOM 626 O O . GLU A 1 77 ? -3.142 11.016 5.557 1.00 94.75 77 GLU A O 1
ATOM 631 N N . ALA A 1 78 ? -4.918 9.996 6.512 1.00 93.75 78 ALA A N 1
ATOM 632 C CA . ALA A 1 78 ? -5.671 11.218 6.801 1.00 93.75 78 ALA A CA 1
ATOM 633 C C . ALA A 1 78 ? -5.769 12.172 5.586 1.00 93.75 78 ALA A C 1
ATOM 635 O O . ALA A 1 78 ? -5.569 13.385 5.696 1.00 93.75 78 ALA A O 1
ATOM 636 N N . GLY A 1 79 ? -5.978 11.613 4.387 1.00 94.31 79 GLY A N 1
ATOM 637 C CA . GLY A 1 79 ? -6.098 12.373 3.137 1.00 94.31 79 GLY A CA 1
ATOM 638 C C . GLY A 1 79 ? -4.791 12.965 2.608 1.00 94.31 79 GLY A C 1
ATOM 639 O O . GLY A 1 79 ? -4.798 13.727 1.640 1.00 94.31 79 GLY A O 1
ATOM 640 N N . ARG A 1 80 ? -3.645 12.635 3.212 1.00 92.75 80 ARG A N 1
ATOM 641 C CA . ARG A 1 80 ? -2.334 13.169 2.833 1.00 92.75 80 ARG A CA 1
ATOM 642 C C . ARG A 1 80 ? -1.425 12.074 2.323 1.00 92.75 80 ARG A C 1
ATOM 644 O O . ARG A 1 80 ? -1.413 10.955 2.823 1.00 92.75 80 ARG A O 1
ATOM 651 N N . ARG A 1 81 ? -0.592 12.423 1.346 1.00 92.50 81 ARG A N 1
ATOM 652 C CA . ARG A 1 81 ? 0.435 11.522 0.833 1.00 92.50 81 ARG A CA 1
ATOM 653 C C . ARG A 1 81 ? 1.677 11.563 1.724 1.00 92.50 81 ARG A C 1
ATOM 655 O O . ARG A 1 81 ? 2.354 12.587 1.789 1.00 92.50 81 ARG A O 1
ATOM 662 N N . ILE A 1 82 ? 1.997 10.439 2.357 1.00 90.88 82 ILE A N 1
ATOM 663 C CA . ILE A 1 82 ? 3.186 10.273 3.205 1.00 90.88 82 ILE A CA 1
ATOM 664 C C . ILE A 1 82 ? 4.399 9.910 2.347 1.00 90.88 82 ILE A C 1
ATOM 666 O O . ILE A 1 82 ? 5.463 10.524 2.454 1.00 90.88 82 ILE A O 1
ATOM 670 N N . ALA A 1 83 ? 4.224 8.940 1.450 1.00 88.50 83 ALA A N 1
ATOM 671 C CA . ALA A 1 83 ? 5.263 8.471 0.548 1.00 88.50 83 ALA A CA 1
ATOM 672 C C . ALA A 1 83 ? 4.722 8.360 -0.879 1.00 88.50 83 ALA A C 1
ATOM 674 O O . ALA A 1 83 ? 3.563 8.011 -1.101 1.00 88.50 83 ALA A O 1
ATOM 675 N N . TYR A 1 84 ? 5.572 8.687 -1.849 1.00 87.69 84 TYR A N 1
ATOM 676 C CA . TYR A 1 84 ? 5.290 8.532 -3.271 1.00 87.69 84 TYR A CA 1
ATOM 677 C C . TYR A 1 84 ? 6.560 8.077 -3.959 1.00 87.69 84 TYR A C 1
ATOM 679 O O . TYR A 1 84 ? 7.565 8.789 -3.932 1.00 87.69 84 TYR A O 1
ATOM 687 N N . ILE A 1 85 ? 6.504 6.905 -4.560 1.00 84.44 85 ILE A N 1
ATOM 688 C CA . ILE A 1 85 ? 7.591 6.311 -5.311 1.00 84.44 85 ILE A CA 1
ATOM 689 C C . ILE A 1 85 ? 7.084 6.182 -6.730 1.00 84.44 85 ILE A C 1
ATOM 691 O O . ILE A 1 85 ? 6.097 5.499 -6.987 1.00 84.44 85 ILE A O 1
ATOM 695 N N . TYR A 1 86 ? 7.759 6.857 -7.645 1.00 80.88 86 TYR A N 1
ATOM 696 C CA . TYR A 1 86 ? 7.508 6.719 -9.064 1.00 80.88 86 TYR A CA 1
ATOM 697 C C . TYR A 1 86 ? 8.668 5.935 -9.662 1.00 80.88 86 TYR A C 1
ATOM 699 O O . TYR A 1 86 ? 9.818 6.372 -9.581 1.00 80.88 86 TYR A O 1
ATOM 707 N N . TYR A 1 87 ? 8.385 4.766 -10.227 1.00 70.25 87 TYR A N 1
ATOM 708 C CA . TYR A 1 87 ? 9.439 3.939 -10.806 1.00 70.25 87 TYR A CA 1
ATOM 709 C C . TYR A 1 87 ? 10.002 4.632 -12.054 1.00 70.25 87 TYR A C 1
ATOM 711 O O . TYR A 1 87 ? 9.255 5.238 -12.824 1.00 70.25 87 TYR A O 1
ATOM 719 N N . ASN A 1 88 ? 11.328 4.594 -12.203 1.00 61.66 88 ASN A N 1
ATOM 720 C CA . ASN A 1 88 ? 12.144 5.405 -13.123 1.00 61.66 88 ASN A CA 1
ATOM 721 C C . ASN A 1 88 ? 12.316 6.895 -12.752 1.00 61.66 88 ASN A C 1
ATOM 723 O O . ASN A 1 88 ? 12.931 7.637 -13.514 1.00 61.66 88 ASN A O 1
ATOM 727 N N . ALA A 1 89 ? 11.840 7.352 -11.586 1.00 54.34 89 ALA A N 1
ATOM 728 C CA . ALA A 1 89 ? 12.192 8.666 -11.038 1.00 54.34 89 ALA A CA 1
ATOM 729 C C . ALA A 1 89 ? 12.588 8.545 -9.556 1.00 54.34 89 ALA A C 1
ATOM 731 O O . ALA A 1 89 ? 11.749 8.641 -8.657 1.00 54.34 89 ALA A O 1
ATOM 732 N N . TYR A 1 90 ? 13.886 8.344 -9.307 1.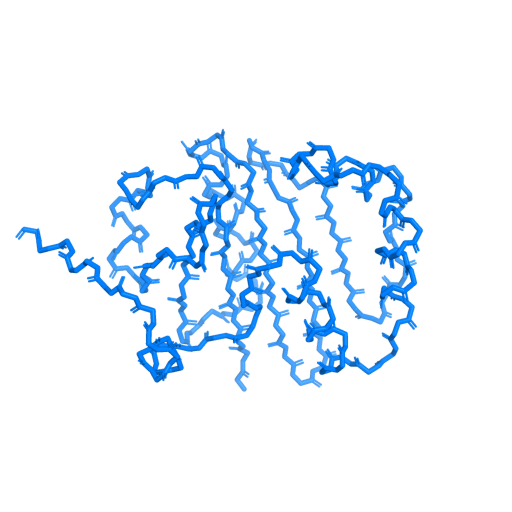00 55.62 90 TYR A N 1
ATOM 733 C CA . TYR A 1 90 ? 14.519 8.221 -7.986 1.00 55.62 90 TYR A CA 1
ATOM 734 C C . TYR A 1 90 ? 14.367 9.484 -7.114 1.00 55.62 90 TYR A C 1
ATOM 736 O O . TYR A 1 90 ? 15.311 10.240 -6.909 1.00 55.62 90 TYR A O 1
ATOM 744 N N . SER A 1 91 ? 13.169 9.740 -6.588 1.00 59.19 91 SER A N 1
ATOM 745 C CA . SER A 1 91 ? 12.860 10.966 -5.831 1.00 59.19 91 SER A CA 1
ATOM 746 C C . SER A 1 91 ? 12.301 10.720 -4.428 1.00 59.19 91 SER A C 1
ATOM 748 O O . SER A 1 91 ? 11.877 11.664 -3.752 1.00 59.19 91 SER A O 1
ATOM 750 N N . VAL A 1 92 ? 12.308 9.472 -3.942 1.00 73.94 92 VAL A N 1
ATOM 751 C CA . VAL A 1 92 ? 11.849 9.195 -2.578 1.00 73.94 92 VAL A CA 1
ATOM 752 C C . VAL A 1 92 ? 12.969 9.461 -1.572 1.00 73.94 92 VAL A C 1
ATOM 754 O O . VAL A 1 92 ? 14.084 8.949 -1.674 1.00 73.94 92 VAL A O 1
ATOM 757 N N . THR A 1 93 ? 12.677 10.298 -0.581 1.00 83.00 93 THR A N 1
ATOM 758 C CA . THR A 1 93 ? 13.642 10.631 0.466 1.00 83.00 93 THR A CA 1
ATOM 759 C C . THR A 1 93 ? 13.630 9.575 1.563 1.00 83.00 93 THR A C 1
ATOM 761 O O . THR A 1 93 ? 12.597 8.969 1.854 1.00 83.00 93 THR A O 1
ATOM 764 N N . ARG A 1 94 ? 14.766 9.424 2.252 1.00 86.31 94 ARG A N 1
ATOM 765 C CA . ARG A 1 94 ? 14.922 8.475 3.367 1.00 86.31 94 ARG A CA 1
ATOM 766 C C . ARG A 1 94 ? 13.860 8.671 4.434 1.00 86.31 94 ARG A C 1
ATOM 768 O O . ARG A 1 94 ? 13.269 7.707 4.900 1.00 86.31 94 ARG A O 1
ATOM 775 N N . ARG A 1 95 ? 13.572 9.934 4.746 1.00 89.19 95 ARG A N 1
ATOM 776 C CA . ARG A 1 95 ? 12.545 10.329 5.709 1.00 89.19 95 ARG A CA 1
ATOM 777 C C . ARG A 1 95 ? 11.154 9.813 5.328 1.00 89.19 95 ARG A C 1
ATOM 779 O O . ARG A 1 95 ? 10.423 9.376 6.204 1.00 89.19 95 ARG A O 1
ATOM 786 N N . LYS A 1 96 ? 10.780 9.844 4.042 1.00 89.38 96 LYS A N 1
ATOM 787 C CA . LYS A 1 96 ? 9.472 9.339 3.585 1.00 89.38 96 LYS A CA 1
ATOM 788 C C . LYS A 1 96 ? 9.371 7.820 3.705 1.00 89.38 96 LYS A C 1
ATOM 790 O O . LYS A 1 96 ? 8.316 7.321 4.073 1.00 89.38 96 LYS A O 1
ATOM 795 N N . LEU A 1 97 ? 10.458 7.099 3.429 1.00 89.56 97 LEU A N 1
ATOM 796 C CA . LEU A 1 97 ? 10.495 5.645 3.602 1.00 89.56 97 LEU A CA 1
ATOM 797 C C . LEU A 1 97 ? 10.447 5.247 5.077 1.00 89.56 97 LEU A C 1
ATOM 799 O O . LEU A 1 97 ? 9.686 4.356 5.421 1.00 89.56 97 LEU A O 1
ATOM 803 N N . GLN A 1 98 ? 11.179 5.948 5.947 1.00 92.50 98 GLN A N 1
ATOM 804 C CA . GLN A 1 98 ? 11.105 5.738 7.398 1.00 92.50 98 GLN A CA 1
ATOM 805 C C . GLN A 1 98 ? 9.682 5.927 7.920 1.00 92.50 98 GLN A C 1
ATOM 807 O O . GLN A 1 98 ? 9.164 5.035 8.579 1.00 92.50 98 GLN A O 1
ATOM 812 N N . LEU A 1 99 ? 9.024 7.027 7.532 1.00 91.81 99 LEU A N 1
ATOM 813 C CA . LEU A 1 99 ? 7.625 7.272 7.887 1.00 91.81 99 LEU A CA 1
ATOM 814 C C . LEU A 1 99 ? 6.696 6.167 7.373 1.00 91.81 99 LEU A C 1
ATOM 816 O O . LEU A 1 99 ? 5.767 5.784 8.070 1.00 91.81 99 LEU A O 1
ATOM 820 N N . MET A 1 100 ? 6.926 5.648 6.165 1.00 91.94 100 MET A N 1
ATOM 821 C CA . MET A 1 100 ? 6.131 4.538 5.636 1.00 91.94 100 MET A CA 1
ATOM 822 C C . MET A 1 100 ? 6.312 3.264 6.469 1.00 91.94 100 MET A C 1
ATOM 824 O O . MET A 1 100 ? 5.317 2.622 6.783 1.00 91.94 100 MET A O 1
ATOM 828 N N . LEU A 1 101 ? 7.545 2.922 6.857 1.00 93.69 101 LEU A N 1
ATOM 829 C CA . LEU A 1 101 ? 7.809 1.776 7.732 1.00 93.69 101 LEU A CA 1
ATOM 830 C C . LEU A 1 101 ? 7.155 1.955 9.108 1.00 93.69 101 LEU A C 1
ATOM 832 O O . LEU A 1 101 ? 6.462 1.049 9.554 1.00 93.69 101 LEU A O 1
ATOM 836 N N . ASP A 1 102 ? 7.272 3.143 9.714 1.00 94.19 102 ASP A N 1
ATOM 837 C CA . ASP A 1 102 ? 6.641 3.458 11.005 1.00 94.19 102 ASP A CA 1
ATOM 838 C C . ASP A 1 102 ? 5.123 3.255 10.953 1.00 94.19 102 ASP A C 1
ATOM 840 O O . ASP A 1 102 ? 4.535 2.644 11.842 1.00 94.19 102 ASP A O 1
ATOM 844 N N . LYS A 1 103 ? 4.473 3.738 9.887 1.00 93.31 103 LYS A N 1
ATOM 845 C CA . LYS A 1 103 ? 3.017 3.621 9.712 1.00 93.31 103 LYS A CA 1
ATOM 846 C C . LYS A 1 103 ? 2.535 2.206 9.447 1.00 93.31 103 LYS A C 1
ATOM 848 O O . LYS A 1 103 ? 1.381 1.902 9.737 1.00 93.31 103 LYS A O 1
ATOM 853 N N . LEU A 1 104 ? 3.400 1.370 8.891 1.00 92.94 104 LEU A N 1
ATOM 854 C CA . LEU A 1 104 ? 3.129 -0.043 8.663 1.00 92.94 104 LEU A CA 1
ATOM 855 C C . LEU A 1 104 ? 3.630 -0.924 9.809 1.00 92.94 104 LEU A C 1
ATOM 857 O O . LEU A 1 104 ? 3.515 -2.138 9.717 1.00 92.94 104 LEU A O 1
ATOM 861 N N . GLU A 1 105 ? 4.174 -0.328 10.876 1.00 94.06 105 GLU A N 1
ATOM 862 C CA . GLU A 1 105 ? 4.788 -1.041 12.002 1.00 94.06 105 GLU A CA 1
ATOM 863 C C . GLU A 1 105 ? 5.855 -2.058 11.556 1.00 94.06 105 GLU A C 1
ATOM 865 O O . GLU A 1 105 ? 6.072 -3.088 12.191 1.00 94.06 105 GLU A O 1
ATOM 870 N N . ILE A 1 106 ? 6.540 -1.755 10.450 1.00 93.12 106 ILE A N 1
ATOM 871 C CA . ILE A 1 106 ? 7.681 -2.524 9.957 1.00 93.12 106 ILE A CA 1
ATOM 872 C C . ILE A 1 106 ? 8.936 -1.990 10.648 1.00 93.12 106 ILE A C 1
ATOM 874 O O . ILE A 1 106 ? 9.130 -0.777 10.746 1.00 93.12 106 ILE A O 1
ATOM 878 N N . ASP A 1 107 ? 9.806 -2.892 11.104 1.00 94.94 107 ASP A N 1
ATOM 879 C CA . ASP A 1 107 ? 11.055 -2.522 11.770 1.00 94.94 107 ASP A CA 1
ATOM 880 C C . ASP A 1 107 ? 11.896 -1.573 10.892 1.00 94.94 107 ASP A C 1
ATOM 882 O O . ASP A 1 107 ? 12.158 -1.824 9.714 1.00 94.94 107 ASP A O 1
ATOM 886 N N . GLN A 1 108 ? 12.363 -0.475 11.489 1.00 93.75 108 GLN A N 1
ATOM 887 C CA . GLN A 1 108 ? 13.246 0.499 10.850 1.00 93.75 108 GLN A CA 1
ATOM 888 C C . GLN A 1 108 ? 14.574 -0.112 10.374 1.00 93.75 108 GLN A C 1
ATOM 890 O O . GLN A 1 108 ? 15.231 0.459 9.495 1.00 93.75 108 GLN A O 1
ATOM 895 N N . SER A 1 109 ? 14.981 -1.268 10.906 1.00 94.88 109 SER A N 1
ATOM 896 C CA . SER A 1 109 ? 16.124 -2.040 10.408 1.00 94.88 109 SER A CA 1
ATOM 897 C C . SER A 1 109 ? 15.953 -2.467 8.936 1.00 94.88 109 SER A C 1
ATOM 899 O O . SER A 1 109 ? 16.936 -2.484 8.184 1.00 94.88 109 SER A O 1
ATOM 901 N N . GLU A 1 110 ? 14.710 -2.645 8.472 1.00 94.88 110 GLU A N 1
ATOM 902 C CA . GLU A 1 110 ? 14.365 -3.006 7.091 1.00 94.88 110 GLU A CA 1
ATOM 903 C C . GLU A 1 110 ? 14.523 -1.843 6.097 1.00 94.88 110 GLU A C 1
ATOM 905 O O . GLU A 1 110 ? 14.485 -2.048 4.881 1.00 94.88 110 GLU A O 1
ATOM 910 N N . LEU A 1 111 ? 14.780 -0.615 6.566 1.00 92.69 111 LEU A N 1
ATOM 911 C CA . LEU A 1 111 ? 14.947 0.564 5.709 1.00 92.69 111 LEU A CA 1
ATOM 912 C C . LEU A 1 111 ? 16.008 0.361 4.625 1.00 92.69 111 LEU A C 1
ATOM 914 O O . LEU A 1 111 ? 15.804 0.761 3.479 1.00 92.69 111 LEU A O 1
ATOM 918 N N . LYS A 1 112 ? 17.142 -0.267 4.969 1.00 91.19 112 LYS A N 1
ATOM 919 C CA . LYS A 1 112 ? 18.208 -0.559 3.996 1.00 91.19 112 LYS A CA 1
ATOM 920 C C . LYS A 1 112 ? 17.749 -1.565 2.944 1.00 91.19 112 LYS A C 1
ATOM 922 O O . LYS A 1 112 ? 18.114 -1.420 1.779 1.00 91.19 112 LYS A O 1
ATOM 927 N N . ARG A 1 113 ? 16.970 -2.574 3.345 1.00 91.75 113 ARG A N 1
ATOM 928 C CA . ARG A 1 113 ? 16.421 -3.580 2.431 1.00 91.75 113 ARG A CA 1
ATOM 929 C C . ARG A 1 113 ? 15.442 -2.922 1.469 1.00 91.75 113 ARG A C 1
ATOM 931 O O . ARG A 1 113 ? 15.636 -3.044 0.267 1.00 91.75 113 ARG A O 1
ATOM 938 N N . LEU A 1 114 ? 14.483 -2.149 1.981 1.00 90.12 114 LEU A N 1
ATOM 939 C CA . LEU A 1 114 ? 13.519 -1.418 1.159 1.00 90.12 114 LEU A CA 1
ATOM 940 C C . LEU A 1 114 ? 14.212 -0.481 0.162 1.00 90.12 114 LEU A C 1
ATOM 942 O O . LEU A 1 114 ? 13.848 -0.461 -1.008 1.00 90.12 114 LEU A O 1
ATOM 946 N N . TYR A 1 115 ? 15.251 0.237 0.593 1.00 87.38 115 TYR A N 1
ATOM 947 C CA . TYR A 1 115 ? 16.057 1.066 -0.305 1.00 87.38 115 TYR A CA 1
ATOM 948 C C . TYR A 1 115 ? 16.643 0.277 -1.477 1.00 87.38 115 TYR A C 1
ATOM 950 O O . TYR A 1 115 ? 16.458 0.673 -2.623 1.00 87.38 115 TYR A O 1
ATOM 958 N N . ARG A 1 116 ? 17.291 -0.859 -1.194 1.00 86.62 116 ARG A N 1
ATOM 959 C CA . ARG A 1 116 ? 17.875 -1.732 -2.224 1.00 86.62 116 ARG A CA 1
ATOM 960 C C . ARG A 1 116 ? 16.829 -2.312 -3.166 1.00 86.62 116 ARG A C 1
ATOM 962 O O . ARG A 1 116 ? 17.111 -2.489 -4.344 1.00 86.62 116 ARG A O 1
ATOM 969 N N . LEU A 1 117 ? 15.624 -2.610 -2.670 1.00 88.50 117 LEU A N 1
ATOM 970 C CA . LEU A 1 117 ? 14.535 -3.048 -3.544 1.00 88.50 117 LEU A CA 1
ATOM 971 C C . LEU A 1 117 ? 14.227 -1.967 -4.582 1.00 88.50 117 LEU A C 1
ATOM 973 O O . LEU A 1 117 ? 14.155 -2.268 -5.766 1.00 88.50 117 LEU A O 1
ATOM 977 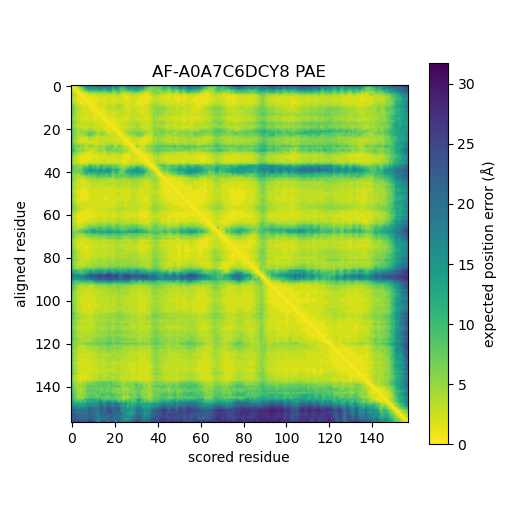N N . LEU A 1 118 ? 14.123 -0.705 -4.160 1.00 84.88 118 LEU A N 1
ATOM 978 C CA . LEU A 1 118 ? 13.798 0.418 -5.045 1.00 84.88 118 LEU A CA 1
ATOM 979 C C . LEU A 1 118 ? 14.898 0.770 -6.066 1.00 84.88 118 LEU A C 1
ATOM 981 O O . LEU A 1 118 ? 14.615 1.528 -6.989 1.00 84.88 118 LEU A O 1
ATOM 985 N N . GLU A 1 119 ? 16.109 0.222 -5.929 1.00 82.81 119 GLU A N 1
ATOM 986 C CA . GLU A 1 119 ? 17.193 0.304 -6.927 1.00 82.81 119 GLU A CA 1
ATOM 987 C C . GLU A 1 119 ? 17.019 -0.701 -8.080 1.00 82.81 119 GLU A C 1
ATOM 989 O O . GLU A 1 119 ? 17.776 -0.687 -9.048 1.00 82.81 119 GLU A O 1
ATOM 994 N N . CYS A 1 120 ? 16.031 -1.597 -8.001 1.00 82.94 120 CYS A N 1
ATOM 995 C CA . CYS A 1 120 ? 15.767 -2.556 -9.062 1.00 82.94 120 CYS A CA 1
ATOM 996 C C . CYS A 1 120 ? 15.176 -1.870 -10.302 1.00 82.94 120 CYS A C 1
ATOM 998 O O . CYS A 1 120 ? 14.109 -1.268 -10.248 1.00 82.94 120 CYS A O 1
ATOM 1000 N N . GLU A 1 121 ? 15.848 -2.008 -11.444 1.00 81.50 121 GLU A N 1
ATOM 1001 C CA . GLU A 1 121 ? 15.387 -1.423 -12.712 1.00 81.50 121 GLU A CA 1
ATOM 1002 C C . GLU A 1 121 ? 14.275 -2.246 -13.386 1.00 81.50 121 GLU A C 1
ATOM 1004 O O . GLU A 1 121 ? 13.464 -1.715 -14.146 1.00 81.50 121 GLU A O 1
ATOM 1009 N N . ASP A 1 122 ? 14.201 -3.548 -13.094 1.00 84.19 122 ASP A N 1
ATOM 1010 C CA . ASP A 1 122 ? 13.162 -4.435 -13.616 1.00 84.19 122 ASP A CA 1
ATOM 1011 C C . ASP A 1 122 ? 11.874 -4.287 -12.795 1.00 84.19 122 ASP A C 1
ATOM 1013 O O . ASP A 1 122 ? 11.775 -4.751 -11.657 1.00 84.19 122 ASP A O 1
ATOM 1017 N N . VAL A 1 123 ? 10.858 -3.670 -13.404 1.00 79.56 123 VAL A N 1
ATOM 1018 C CA . VAL A 1 123 ? 9.549 -3.405 -12.788 1.00 79.56 123 VAL A CA 1
ATOM 1019 C C . VAL A 1 123 ? 8.852 -4.683 -12.318 1.00 79.56 123 VAL A C 1
ATOM 1021 O O . VAL A 1 123 ? 8.242 -4.681 -11.247 1.00 79.56 123 VAL A O 1
ATOM 1024 N N . LEU A 1 124 ? 8.924 -5.777 -13.082 1.00 82.06 124 LEU A N 1
ATOM 1025 C CA . LEU A 1 124 ? 8.251 -7.028 -12.722 1.00 82.06 124 LEU A CA 1
ATOM 1026 C C . LEU A 1 124 ? 8.954 -7.689 -11.539 1.00 82.06 124 LEU A C 1
ATOM 1028 O O . LEU A 1 124 ? 8.295 -8.126 -10.592 1.00 82.06 124 LEU A O 1
ATOM 1032 N N . LYS A 1 125 ? 10.290 -7.724 -11.564 1.00 85.56 125 LYS A N 1
ATOM 1033 C CA . LYS A 1 125 ? 11.091 -8.231 -10.446 1.00 85.56 125 LYS A CA 1
ATOM 1034 C C . LYS A 1 125 ? 10.863 -7.398 -9.185 1.00 85.56 125 LYS A C 1
ATOM 1036 O O . LYS A 1 125 ? 10.636 -7.955 -8.116 1.00 85.56 125 LYS A O 1
ATOM 1041 N N . LEU A 1 126 ? 10.871 -6.077 -9.318 1.00 85.25 126 LEU A N 1
ATOM 1042 C CA . LEU A 1 126 ? 10.618 -5.133 -8.238 1.00 85.25 126 LEU A CA 1
ATOM 1043 C C . LEU A 1 126 ? 9.245 -5.312 -7.612 1.00 85.25 126 LEU A C 1
ATOM 1045 O O . LEU A 1 126 ? 9.136 -5.400 -6.392 1.00 85.25 126 LEU A O 1
ATOM 1049 N N . THR A 1 127 ? 8.212 -5.426 -8.444 1.00 84.38 127 THR A N 1
ATOM 1050 C CA . THR A 1 127 ? 6.848 -5.677 -7.977 1.00 84.38 127 THR A CA 1
ATOM 1051 C C . THR A 1 127 ? 6.813 -6.926 -7.101 1.00 84.38 127 THR A C 1
ATOM 1053 O O . THR A 1 127 ? 6.359 -6.842 -5.968 1.00 84.38 127 THR A O 1
ATOM 1056 N N . ARG A 1 128 ? 7.390 -8.046 -7.557 1.00 85.69 128 ARG A N 1
ATOM 1057 C CA . ARG A 1 128 ? 7.442 -9.294 -6.774 1.00 85.69 128 ARG A CA 1
ATOM 1058 C C . ARG A 1 128 ? 8.198 -9.142 -5.455 1.00 85.69 128 ARG A C 1
ATOM 1060 O O . ARG A 1 128 ? 7.743 -9.632 -4.429 1.00 85.69 128 ARG A O 1
ATOM 1067 N N . MET A 1 129 ? 9.340 -8.454 -5.463 1.00 89.19 129 MET A N 1
ATOM 1068 C CA . MET A 1 129 ? 10.110 -8.232 -4.235 1.00 89.19 129 MET A CA 1
ATOM 1069 C C . MET A 1 129 ? 9.361 -7.347 -3.233 1.00 89.19 129 MET A C 1
ATOM 1071 O O . MET A 1 129 ? 9.507 -7.527 -2.029 1.00 89.19 129 MET A O 1
ATOM 1075 N N . LEU A 1 130 ? 8.559 -6.393 -3.710 1.00 89.12 130 LEU A N 1
ATOM 1076 C CA . LEU A 1 130 ? 7.722 -5.565 -2.845 1.00 89.12 130 LEU A CA 1
ATOM 1077 C C . LEU A 1 130 ? 6.487 -6.317 -2.348 1.00 89.12 130 LEU A C 1
ATOM 1079 O O . LEU A 1 130 ? 6.110 -6.127 -1.197 1.00 89.12 130 LEU A O 1
ATOM 1083 N N . GLU A 1 131 ? 5.902 -7.199 -3.162 1.00 88.94 131 GLU A N 1
ATOM 1084 C CA . GLU A 1 131 ? 4.859 -8.124 -2.703 1.00 88.94 131 GLU A CA 1
ATOM 1085 C C . GLU A 1 131 ? 5.360 -8.982 -1.537 1.00 88.94 131 GLU A C 1
ATOM 1087 O O . GLU A 1 131 ? 4.680 -9.107 -0.521 1.00 88.94 131 GLU A O 1
ATOM 1092 N N . GLU A 1 132 ? 6.577 -9.519 -1.655 1.00 90.56 132 GLU A N 1
ATOM 1093 C CA . GLU A 1 132 ? 7.229 -10.281 -0.589 1.00 90.56 132 GLU A CA 1
ATOM 1094 C C . GLU A 1 132 ? 7.536 -9.406 0.635 1.00 90.56 132 GLU A C 1
ATOM 1096 O O . GLU A 1 132 ? 7.276 -9.813 1.764 1.00 90.56 132 GLU A O 1
ATOM 1101 N N . PHE A 1 133 ? 8.055 -8.192 0.421 1.00 90.81 133 PHE A N 1
ATOM 1102 C CA . PHE A 1 133 ? 8.411 -7.269 1.499 1.00 90.81 133 PHE A CA 1
ATOM 1103 C C . PHE A 1 133 ? 7.201 -6.848 2.342 1.00 90.81 133 PHE A C 1
ATOM 1105 O O . PHE A 1 133 ? 7.288 -6.816 3.565 1.00 90.81 133 PHE A O 1
ATOM 1112 N N . PHE A 1 134 ? 6.076 -6.524 1.699 1.00 89.25 134 PHE A N 1
ATOM 1113 C CA . PHE A 1 134 ? 4.857 -6.090 2.389 1.00 89.25 134 PHE A CA 1
ATOM 1114 C C . PHE A 1 134 ? 3.910 -7.244 2.746 1.00 89.25 134 PHE A C 1
ATOM 1116 O O . PHE A 1 134 ? 2.958 -7.037 3.497 1.00 89.25 134 PHE A O 1
ATOM 1123 N N . GLY A 1 135 ? 4.132 -8.446 2.206 1.00 88.19 135 GLY A N 1
ATOM 1124 C CA . GLY A 1 135 ? 3.257 -9.602 2.409 1.00 88.19 135 GLY A CA 1
ATOM 1125 C C . GLY A 1 135 ? 1.864 -9.435 1.790 1.00 88.19 135 GLY A C 1
ATOM 1126 O O . GLY A 1 135 ? 0.886 -9.964 2.323 1.00 88.19 135 GLY A O 1
ATOM 1127 N N . ILE A 1 136 ? 1.748 -8.675 0.696 1.00 88.75 136 ILE A N 1
ATOM 1128 C CA . ILE A 1 136 ? 0.481 -8.381 0.007 1.00 88.75 136 ILE A CA 1
ATOM 1129 C C . ILE A 1 136 ? 0.663 -8.420 -1.516 1.00 88.75 136 ILE A C 1
ATOM 1131 O O . ILE A 1 136 ? 1.744 -8.105 -2.005 1.00 88.75 136 ILE A O 1
ATOM 1135 N N . PRO A 1 137 ? -0.374 -8.777 -2.292 1.00 87.38 137 PRO A N 1
ATOM 1136 C CA . PRO A 1 137 ? -0.291 -8.752 -3.749 1.00 87.38 137 PRO A CA 1
ATOM 1137 C C . PRO A 1 137 ? -0.358 -7.313 -4.274 1.00 87.38 137 PRO A C 1
ATOM 1139 O O . PRO A 1 137 ? -1.279 -6.598 -3.926 1.00 87.38 137 PRO A O 1
ATOM 1142 N N . LEU A 1 138 ? 0.549 -6.902 -5.156 1.00 86.06 138 LEU A N 1
ATOM 1143 C CA . LEU A 1 138 ? 0.572 -5.574 -5.781 1.00 86.06 138 LEU A CA 1
ATOM 1144 C C . LEU A 1 138 ? 0.005 -5.602 -7.203 1.00 86.06 138 LEU A C 1
ATOM 1146 O O . LEU A 1 138 ? -0.431 -4.578 -7.722 1.00 86.06 138 LEU A O 1
ATOM 1150 N N . ILE A 1 139 ? -0.025 -6.778 -7.833 1.00 80.38 139 ILE A N 1
ATOM 1151 C CA . ILE A 1 139 ? -0.755 -7.005 -9.081 1.00 80.38 139 ILE A CA 1
ATOM 1152 C C . ILE A 1 139 ? -1.722 -8.161 -8.859 1.00 80.38 139 ILE A C 1
ATOM 1154 O O . ILE A 1 139 ? -1.325 -9.308 -8.648 1.00 80.38 139 ILE A O 1
ATOM 1158 N N . MET A 1 140 ? -3.013 -7.851 -8.913 1.00 77.44 140 MET A N 1
ATOM 1159 C CA . MET A 1 140 ? -4.076 -8.833 -8.761 1.00 77.44 140 MET A CA 1
ATOM 1160 C C . MET A 1 140 ? -5.312 -8.359 -9.512 1.00 77.44 140 MET A C 1
ATOM 1162 O O . MET A 1 140 ? -5.704 -7.202 -9.391 1.00 77.44 140 MET A O 1
ATOM 1166 N N . ASP A 1 141 ? -5.938 -9.267 -10.252 1.00 75.19 141 ASP A N 1
ATOM 1167 C CA . ASP A 1 141 ? -7.307 -9.104 -10.722 1.00 75.19 141 ASP A CA 1
ATOM 1168 C C . ASP A 1 141 ? -8.267 -10.002 -9.921 1.00 75.19 141 ASP A C 1
ATOM 1170 O O . ASP A 1 141 ? -7.870 -10.781 -9.045 1.00 75.19 141 ASP A O 1
ATOM 1174 N N . LYS A 1 142 ? -9.564 -9.873 -10.210 1.00 72.62 142 LYS A N 1
ATOM 1175 C CA . LYS A 1 142 ? -10.610 -10.647 -9.538 1.00 72.62 142 LYS A CA 1
ATOM 1176 C C . LYS A 1 142 ? -10.425 -12.161 -9.715 1.00 72.62 142 LYS A C 1
ATOM 1178 O O . LYS A 1 142 ? -10.681 -12.898 -8.768 1.00 72.62 142 LYS A O 1
ATOM 1183 N N . GLN A 1 143 ? -10.015 -12.626 -10.894 1.00 75.31 143 GLN A N 1
ATOM 1184 C CA . GLN A 1 143 ? -9.838 -14.052 -11.169 1.00 75.31 143 GLN A CA 1
ATOM 1185 C C . GLN A 1 143 ? -8.624 -14.602 -10.413 1.00 75.31 143 GLN A C 1
ATOM 1187 O O . GLN A 1 143 ? -8.739 -15.609 -9.718 1.00 75.31 143 GLN A O 1
ATOM 1192 N N . MET A 1 144 ? -7.505 -13.874 -10.436 1.00 72.94 144 MET A N 1
ATOM 1193 C CA . MET A 1 144 ? -6.285 -14.215 -9.704 1.00 72.94 144 MET A CA 1
ATOM 1194 C C . MET A 1 144 ? -6.526 -14.377 -8.199 1.00 72.94 144 MET A C 1
ATOM 1196 O O . MET A 1 144 ? -5.893 -15.223 -7.569 1.00 72.94 144 MET A O 1
ATOM 1200 N N . TYR A 1 145 ? -7.430 -13.589 -7.607 1.00 69.94 145 TYR A N 1
ATOM 1201 C CA . TYR A 1 145 ? -7.808 -13.764 -6.203 1.00 69.94 145 TYR A CA 1
ATOM 1202 C C . TYR A 1 145 ? -8.444 -15.138 -5.939 1.00 69.94 145 TYR A C 1
ATOM 1204 O O . TYR A 1 145 ? -8.077 -15.809 -4.972 1.00 69.94 145 TYR A O 1
ATOM 1212 N N . PHE A 1 146 ? -9.376 -15.568 -6.796 1.00 68.56 146 PHE A N 1
ATOM 1213 C CA . PHE A 1 146 ? -10.041 -16.865 -6.651 1.00 68.56 146 PHE A CA 1
ATOM 1214 C C . PHE A 1 146 ? -9.078 -18.029 -6.890 1.00 68.56 146 PHE A C 1
ATOM 1216 O O . PHE A 1 146 ? -9.081 -18.986 -6.116 1.00 68.56 146 PHE A O 1
ATOM 1223 N N . ASP A 1 147 ? -8.206 -17.912 -7.890 1.00 72.06 147 ASP A N 1
ATOM 1224 C CA . ASP A 1 147 ? -7.233 -18.953 -8.232 1.00 72.06 147 ASP A CA 1
ATOM 1225 C C . ASP A 1 147 ? -6.189 -19.158 -7.121 1.00 72.06 147 ASP A C 1
ATOM 1227 O O . ASP A 1 147 ? -5.723 -20.274 -6.894 1.00 72.06 147 ASP A O 1
ATOM 1231 N N . ARG A 1 148 ? -5.844 -18.096 -6.376 1.00 68.31 148 ARG A N 1
ATOM 1232 C CA . ARG A 1 148 ? -4.897 -18.154 -5.247 1.00 68.31 148 ARG A CA 1
ATOM 1233 C C . ARG A 1 148 ? -5.498 -18.723 -3.954 1.00 68.31 148 ARG A C 1
ATOM 1235 O O . ARG A 1 148 ? -4.799 -18.801 -2.947 1.00 68.31 148 ARG A O 1
ATOM 1242 N N . GLY A 1 149 ? -6.768 -19.138 -3.957 1.00 56.00 149 GLY A N 1
ATOM 1243 C CA . GLY A 1 149 ? -7.385 -19.843 -2.828 1.00 56.00 149 GLY A CA 1
ATOM 1244 C C . GLY A 1 149 ? -7.585 -18.991 -1.569 1.00 56.00 149 GLY A C 1
ATOM 1245 O O . GLY A 1 149 ? -7.757 -19.536 -0.474 1.00 56.00 149 GLY A O 1
ATOM 1246 N N . PHE A 1 150 ? -7.580 -17.660 -1.689 1.00 56.62 150 PHE A N 1
ATOM 1247 C CA . PHE A 1 150 ? -7.897 -16.781 -0.567 1.00 56.62 150 PHE A CA 1
ATOM 1248 C C . PHE A 1 150 ? -9.349 -17.021 -0.115 1.00 56.62 150 PHE A C 1
ATOM 1250 O O . PHE A 1 150 ? -10.291 -16.956 -0.907 1.00 56.62 150 PHE A O 1
ATOM 1257 N N . LYS A 1 151 ? -9.546 -17.337 1.173 1.00 44.03 151 LYS A N 1
ATOM 1258 C CA . LYS A 1 151 ? -10.868 -17.681 1.718 1.00 44.03 151 LYS A CA 1
ATOM 1259 C C . LYS A 1 151 ? -11.803 -16.472 1.666 1.00 44.03 151 LYS A C 1
ATOM 1261 O O . LYS A 1 151 ? -11.652 -15.515 2.423 1.00 44.03 151 LYS A O 1
ATOM 1266 N N . TYR A 1 152 ? -12.808 -16.550 0.802 1.00 44.94 152 TYR A N 1
ATOM 1267 C CA . TYR A 1 152 ? -13.868 -15.559 0.701 1.00 44.94 152 TYR A CA 1
ATOM 1268 C C . TYR A 1 152 ? -14.812 -15.636 1.912 1.00 44.94 152 TYR A C 1
ATOM 1270 O O . TYR A 1 152 ? -15.299 -16.709 2.267 1.00 44.94 152 TYR A O 1
ATOM 1278 N N . ARG A 1 153 ? -15.151 -14.481 2.495 1.00 35.28 153 ARG A N 1
ATOM 1279 C CA . ARG A 1 153 ? -16.497 -14.266 3.035 1.00 35.28 153 ARG A CA 1
ATOM 1280 C C . ARG A 1 153 ? -17.207 -13.317 2.085 1.00 35.28 153 ARG A C 1
ATOM 1282 O O . ARG A 1 153 ? -16.897 -12.128 2.054 1.00 35.28 153 ARG A O 1
ATOM 1289 N N . LYS A 1 154 ? -18.170 -13.852 1.335 1.00 35.09 154 LYS A N 1
ATOM 1290 C CA . LYS A 1 154 ? -19.228 -13.043 0.735 1.00 35.09 154 LYS A CA 1
ATOM 1291 C C . LYS A 1 154 ? -19.923 -12.345 1.885 1.00 35.09 154 LYS A C 1
ATOM 1293 O O . LYS A 1 154 ? -20.474 -13.012 2.754 1.00 35.09 154 LYS A O 1
ATOM 1298 N N . ILE A 1 155 ? -19.833 -11.025 1.939 1.00 38.62 155 ILE A N 1
ATOM 1299 C CA . ILE A 1 155 ? -20.769 -10.260 2.749 1.00 38.62 155 ILE A CA 1
ATOM 1300 C C . ILE A 1 155 ? -21.932 -9.999 1.803 1.00 38.62 155 ILE A C 1
ATOM 1302 O O . ILE A 1 155 ? -21.881 -9.076 0.991 1.00 38.62 155 ILE A O 1
ATOM 1306 N N . ASP A 1 156 ? -22.905 -10.908 1.826 1.00 31.89 156 ASP A N 1
ATOM 1307 C CA . ASP A 1 156 ? -24.202 -10.668 1.206 1.00 31.89 156 ASP A CA 1
ATOM 1308 C C . ASP A 1 156 ? -24.850 -9.470 1.925 1.00 31.89 156 ASP A C 1
ATOM 1310 O O . ASP A 1 156 ? -24.786 -9.366 3.154 1.00 31.89 156 ASP A O 1
ATOM 1314 N N . TYR A 1 157 ? -25.361 -8.520 1.138 1.00 43.53 157 TYR A N 1
ATOM 1315 C CA . TYR A 1 157 ? -26.103 -7.353 1.623 1.00 43.53 157 TYR A CA 1
ATOM 1316 C C . TYR A 1 157 ? -27.544 -7.719 1.952 1.00 43.53 157 TYR A C 1
ATOM 1318 O O . TYR A 1 157 ? -28.137 -8.480 1.155 1.00 43.53 157 TYR A O 1
#